Protein AF-A0A6B3HNZ2-F1 (afdb_monomer_lite)

Radius of gyration: 16.49 Å; chains: 1; bounding box: 38×30×44 Å

Sequence (95 aa):
DATKIDPWFVDQLFLIKEYADELAAADKLGPELLAEAKRHGFSDAQIGEIRGLREDVVREVRHALGIRPVYKTVDTCAAEFAANTPYFYSSYDEE

Secondary structure (DSSP, 8-state):
--S---HHHHHHHHHHHHHHHHHHH-SS--HHHHHHHHHTT--HHHHHHHHT--HHHHHHHHHHTT---EEEE--SSTTSS---S--EEEESS--

Structure (mmCIF, N/CA/C/O backbone):
data_AF-A0A6B3HNZ2-F1
#
_entry.id   AF-A0A6B3HNZ2-F1
#
loop_
_atom_site.group_PDB
_atom_site.id
_atom_site.type_symbol
_atom_site.label_atom_id
_atom_site.label_alt_id
_atom_site.label_comp_id
_atom_site.label_asym_id
_atom_site.label_entity_id
_atom_site.label_seq_id
_atom_site.pdbx_PDB_ins_code
_atom_site.Cartn_x
_atom_site.Cartn_y
_atom_site.Cartn_z
_atom_site.occupancy
_atom_site.B_iso_or_equiv
_atom_site.auth_seq_id
_atom_site.auth_comp_id
_atom_site.auth_asym_id
_atom_site.auth_atom_id
_atom_site.pdbx_PDB_model_num
ATOM 1 N N . ASP A 1 1 ? 13.125 -15.253 18.561 1.00 75.31 1 ASP A N 1
ATOM 2 C CA . ASP A 1 1 ? 13.253 -16.666 18.997 1.00 75.31 1 ASP A CA 1
ATOM 3 C C . ASP A 1 1 ? 12.118 -17.612 18.646 1.00 75.31 1 ASP A C 1
ATOM 5 O O . ASP A 1 1 ? 12.438 -18.722 18.228 1.00 75.31 1 ASP A O 1
ATOM 9 N N . ALA A 1 2 ? 10.846 -17.224 18.800 1.00 95.38 2 ALA A N 1
ATOM 10 C CA . ALA A 1 2 ? 9.704 -18.122 18.590 1.00 95.38 2 ALA A CA 1
ATOM 11 C C . ALA A 1 2 ? 9.491 -18.554 17.124 1.00 95.38 2 ALA A C 1
ATOM 13 O O . ALA A 1 2 ? 9.221 -19.721 16.868 1.00 95.38 2 ALA A O 1
ATOM 14 N N . THR A 1 3 ? 9.638 -17.635 16.165 1.00 96.06 3 THR A N 1
ATOM 15 C CA . THR A 1 3 ? 9.321 -17.887 14.744 1.00 96.06 3 THR A CA 1
ATOM 16 C C . THR A 1 3 ? 10.541 -18.194 13.879 1.00 96.06 3 THR A C 1
ATOM 18 O O . THR A 1 3 ? 10.394 -18.712 12.780 1.00 96.06 3 THR A O 1
ATOM 21 N N . LYS A 1 4 ? 11.745 -17.843 14.357 1.00 97.06 4 LYS A N 1
ATOM 22 C CA . LYS A 1 4 ? 13.002 -17.837 13.580 1.00 97.06 4 LYS A CA 1
ATOM 23 C C . LYS A 1 4 ? 12.968 -16.956 12.317 1.00 97.06 4 LYS A C 1
ATOM 25 O O . LYS A 1 4 ? 13.877 -17.048 11.501 1.00 97.06 4 LYS A O 1
ATOM 30 N N . ILE A 1 5 ? 11.962 -16.091 12.185 1.00 97.62 5 ILE A N 1
ATOM 31 C CA . ILE A 1 5 ? 11.905 -15.060 11.145 1.00 97.62 5 ILE A CA 1
ATOM 32 C C . ILE A 1 5 ? 12.922 -13.975 11.501 1.00 97.62 5 ILE A C 1
ATOM 34 O O . ILE A 1 5 ? 13.023 -13.591 12.671 1.00 97.62 5 ILE A O 1
ATOM 38 N N . ASP A 1 6 ? 13.673 -13.508 10.503 1.00 98.00 6 ASP A N 1
ATOM 39 C CA . ASP A 1 6 ? 14.617 -12.409 10.692 1.00 98.00 6 ASP A CA 1
ATOM 40 C C . ASP A 1 6 ? 13.876 -11.155 11.199 1.00 98.00 6 ASP A C 1
ATOM 42 O O . ASP A 1 6 ? 12.808 -10.829 10.662 1.00 98.00 6 ASP A O 1
ATOM 46 N N . PRO A 1 7 ? 14.401 -10.458 12.224 1.00 97.00 7 PRO A N 1
ATOM 47 C CA . PRO A 1 7 ? 13.761 -9.271 12.780 1.00 97.00 7 PRO A CA 1
ATOM 48 C C . PRO A 1 7 ? 13.390 -8.212 11.741 1.00 97.00 7 PRO A C 1
ATOM 50 O O . PRO A 1 7 ? 12.368 -7.556 11.91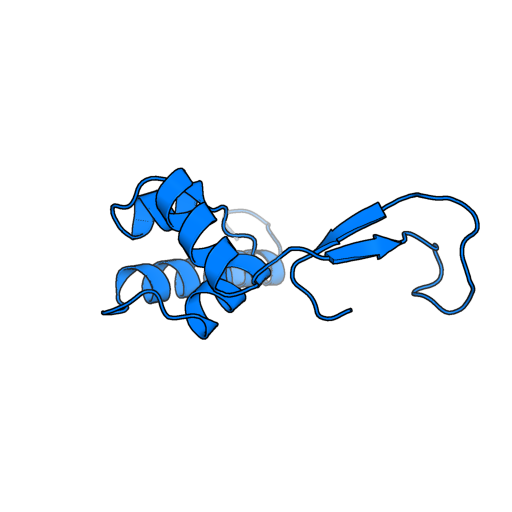8 1.00 97.00 7 PRO A O 1
ATOM 53 N N . TRP A 1 8 ? 14.146 -8.086 10.646 1.00 97.75 8 TRP A N 1
ATOM 54 C CA . TRP A 1 8 ? 13.841 -7.135 9.581 1.00 97.75 8 TRP A CA 1
ATOM 55 C C . TRP A 1 8 ? 12.447 -7.362 8.978 1.00 97.75 8 TRP A C 1
ATOM 57 O O . TRP A 1 8 ? 11.686 -6.413 8.822 1.00 97.75 8 TRP A O 1
ATOM 67 N N . PHE A 1 9 ? 12.051 -8.613 8.712 1.00 98.00 9 PHE A N 1
ATOM 68 C CA . PHE A 1 9 ? 10.712 -8.899 8.173 1.00 98.00 9 PHE A CA 1
ATOM 69 C C . PHE A 1 9 ? 9.607 -8.645 9.196 1.00 98.00 9 PHE A C 1
ATOM 71 O O . PHE A 1 9 ? 8.514 -8.220 8.832 1.00 98.00 9 PHE A O 1
ATOM 78 N N . VAL A 1 10 ? 9.874 -8.920 10.475 1.00 97.38 10 VAL A N 1
ATOM 79 C CA . VAL A 1 10 ? 8.907 -8.658 11.548 1.00 97.38 10 VAL A CA 1
ATOM 80 C C . VAL A 1 10 ? 8.664 -7.154 11.677 1.00 97.38 10 VAL A C 1
ATOM 82 O O . VAL A 1 10 ? 7.520 -6.740 11.827 1.00 97.38 10 VAL A O 1
ATOM 85 N N . ASP A 1 11 ? 9.715 -6.350 11.541 1.00 97.62 11 ASP A N 1
ATOM 86 C CA . ASP A 1 11 ? 9.634 -4.890 11.516 1.00 97.62 11 ASP A CA 1
ATOM 87 C C . ASP A 1 11 ? 8.787 -4.380 10.337 1.00 97.62 11 ASP A C 1
ATOM 89 O O . ASP A 1 11 ? 7.898 -3.556 10.529 1.00 97.62 11 ASP A O 1
ATOM 93 N N . GLN A 1 12 ? 8.939 -4.964 9.139 1.00 97.69 12 GLN A N 1
ATOM 94 C CA . GLN A 1 12 ? 8.076 -4.620 7.997 1.00 97.69 12 GLN A CA 1
ATOM 95 C C . GLN A 1 12 ? 6.594 -4.952 8.252 1.00 97.69 12 GLN A C 1
ATOM 97 O O . GLN A 1 12 ? 5.710 -4.206 7.836 1.00 97.69 12 GLN A O 1
ATOM 102 N N . LEU A 1 13 ? 6.289 -6.045 8.963 1.00 97.44 13 LEU A N 1
ATOM 103 C CA . LEU A 1 13 ? 4.908 -6.354 9.361 1.00 97.44 13 LEU A CA 1
ATOM 104 C C . LEU A 1 13 ? 4.366 -5.346 10.383 1.00 97.44 13 LEU A C 1
ATOM 106 O O . LEU A 1 13 ? 3.184 -5.000 10.328 1.00 97.44 13 LEU A O 1
ATOM 110 N N . PHE A 1 14 ? 5.212 -4.873 11.303 1.00 97.31 14 PHE A N 1
ATOM 111 C CA . PHE A 1 14 ? 4.839 -3.813 12.238 1.00 97.31 14 PHE A CA 1
ATOM 112 C C . PHE A 1 14 ? 4.552 -2.501 11.515 1.00 97.31 14 PHE A C 1
ATOM 114 O O . PHE A 1 14 ? 3.523 -1.900 11.805 1.00 97.31 14 PHE A O 1
ATOM 121 N N . LEU A 1 15 ? 5.363 -2.128 10.524 1.00 96.50 15 LEU A N 1
ATOM 122 C CA . LEU A 1 15 ? 5.116 -0.948 9.696 1.00 96.50 15 LEU A CA 1
ATOM 123 C C . LEU A 1 15 ? 3.736 -1.008 9.024 1.00 96.50 15 LEU A C 1
ATOM 125 O O . LEU A 1 15 ? 2.952 -0.066 9.120 1.00 96.50 15 LEU A O 1
ATOM 129 N N . ILE A 1 16 ? 3.386 -2.144 8.408 1.00 97.56 16 ILE A N 1
ATOM 130 C CA . ILE A 1 16 ? 2.050 -2.337 7.815 1.00 97.56 16 ILE A CA 1
ATOM 131 C C . ILE A 1 16 ? 0.963 -2.154 8.883 1.00 97.56 16 ILE A C 1
ATOM 133 O O . ILE A 1 16 ? -0.034 -1.474 8.651 1.00 97.56 16 ILE A O 1
ATOM 137 N N . LYS A 1 17 ? 1.147 -2.729 10.074 1.00 97.88 17 LYS A N 1
ATOM 138 C CA . LYS A 1 17 ? 0.195 -2.584 11.180 1.00 97.88 17 LYS A CA 1
ATOM 139 C C . LYS A 1 17 ? 0.056 -1.128 11.641 1.00 97.88 17 LYS A C 1
ATOM 141 O O . LYS A 1 17 ? -1.059 -0.702 11.915 1.00 97.88 17 LYS A O 1
ATOM 146 N N . GLU A 1 18 ? 1.141 -0.366 11.726 1.00 97.38 18 GLU A N 1
ATOM 147 C CA . GLU A 1 18 ? 1.108 1.049 12.121 1.00 97.38 18 GLU A CA 1
ATOM 148 C C . GLU A 1 18 ? 0.289 1.891 11.139 1.00 97.38 18 GLU A C 1
ATOM 150 O O . GLU A 1 18 ? -0.561 2.670 11.566 1.00 97.38 18 GLU A O 1
ATOM 155 N N . TYR A 1 19 ? 0.443 1.659 9.833 1.00 97.06 19 TYR A N 1
ATOM 156 C CA . TYR A 1 19 ? -0.403 2.303 8.825 1.00 97.06 19 TYR A CA 1
ATOM 157 C C . TYR A 1 19 ? -1.868 1.856 8.899 1.00 97.06 19 TYR A C 1
ATOM 159 O O . TYR A 1 19 ? -2.766 2.662 8.655 1.00 97.06 19 TYR A O 1
ATOM 167 N N . ALA A 1 20 ? -2.144 0.596 9.255 1.00 98.06 20 ALA A N 1
ATOM 168 C CA . ALA A 1 20 ? -3.516 0.148 9.498 1.00 98.06 20 ALA A CA 1
ATOM 169 C C . ALA A 1 20 ? -4.150 0.887 10.690 1.00 98.06 20 ALA A C 1
ATOM 171 O O . ALA A 1 20 ? -5.312 1.290 10.611 1.00 98.06 20 ALA A O 1
ATOM 172 N N . ASP A 1 21 ? -3.388 1.102 11.766 1.00 98.06 21 ASP A N 1
ATOM 173 C CA . ASP A 1 21 ? -3.834 1.867 12.932 1.00 98.06 21 ASP A CA 1
ATOM 174 C C . ASP A 1 21 ? -4.0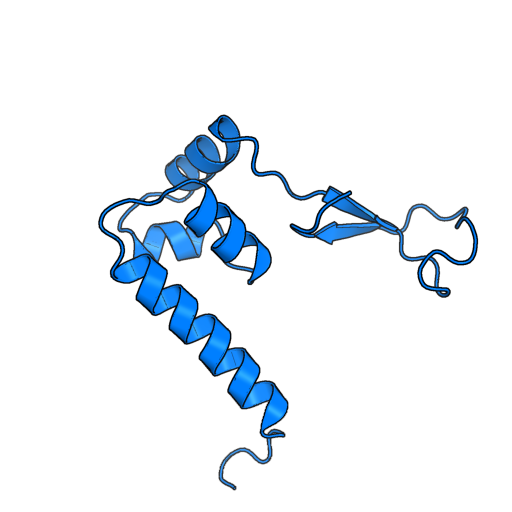51 3.349 12.585 1.00 98.06 21 ASP A C 1
ATOM 176 O O . ASP A 1 21 ? -5.059 3.929 12.989 1.00 98.06 21 ASP A O 1
ATOM 180 N N . GLU A 1 22 ? -3.156 3.961 11.803 1.00 97.06 22 GLU A N 1
ATOM 181 C CA . GLU A 1 22 ? -3.313 5.340 11.323 1.00 97.06 22 GLU A CA 1
ATOM 182 C C . GLU A 1 22 ? -4.562 5.481 10.445 1.00 97.06 22 GLU A C 1
ATOM 184 O O . GLU A 1 22 ? -5.383 6.378 10.658 1.00 97.06 22 GLU A O 1
ATOM 189 N N . LEU A 1 23 ? -4.759 4.546 9.508 1.00 97.25 23 LEU A N 1
ATOM 190 C CA . LEU A 1 23 ? -5.975 4.461 8.708 1.00 97.25 23 LEU A CA 1
ATOM 191 C C . LEU A 1 23 ? -7.206 4.347 9.596 1.00 97.25 23 LEU A C 1
ATOM 193 O O . LEU A 1 23 ? -8.182 5.036 9.329 1.00 97.25 23 LEU A O 1
ATOM 197 N N . ALA A 1 24 ? -7.196 3.517 10.637 1.00 97.62 24 ALA A N 1
ATOM 198 C CA . ALA A 1 24 ? -8.334 3.368 11.539 1.00 97.62 24 ALA A CA 1
ATOM 199 C C . ALA A 1 24 ? -8.609 4.650 12.347 1.00 97.62 24 ALA A C 1
ATOM 201 O O 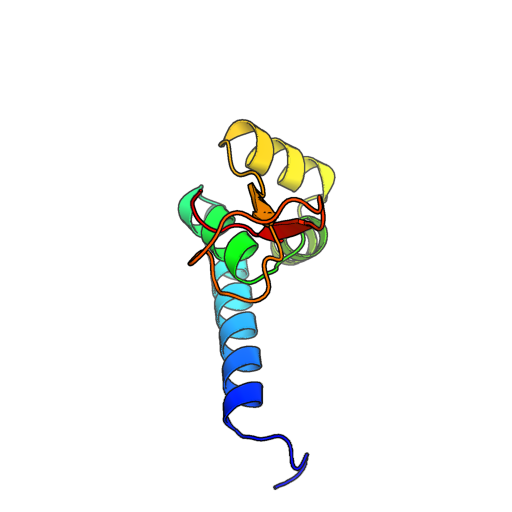. ALA A 1 24 ? -9.765 5.044 12.498 1.00 97.62 24 ALA A O 1
ATOM 202 N N . ALA A 1 25 ? -7.560 5.318 12.829 1.00 97.44 25 ALA A N 1
ATOM 203 C CA . ALA A 1 25 ? -7.655 6.473 13.718 1.00 97.44 25 ALA A CA 1
ATOM 204 C C . ALA A 1 25 ? -7.951 7.800 13.003 1.00 97.44 25 ALA A C 1
ATOM 206 O O . ALA A 1 25 ? -8.466 8.723 13.630 1.00 97.44 25 ALA A O 1
ATOM 207 N N . ALA A 1 26 ? -7.633 7.925 11.712 1.00 96.00 26 ALA A N 1
ATOM 208 C CA . ALA A 1 26 ? -7.806 9.177 10.984 1.00 96.00 26 ALA A CA 1
ATOM 209 C C . ALA A 1 26 ? -9.278 9.635 10.937 1.00 96.00 26 ALA A C 1
ATOM 211 O O . ALA A 1 26 ? -10.179 8.859 10.612 1.00 96.00 26 ALA A O 1
ATOM 212 N N . ASP A 1 27 ? -9.536 10.926 11.157 1.00 94.62 27 ASP A N 1
ATOM 213 C CA . ASP A 1 27 ? -10.893 11.487 11.045 1.00 94.62 27 ASP A CA 1
ATOM 214 C C . ASP A 1 27 ? -11.444 11.372 9.615 1.00 94.62 27 ASP A C 1
ATOM 216 O O . ASP A 1 27 ? -12.628 11.113 9.391 1.00 94.62 27 ASP A O 1
ATOM 220 N N . LYS A 1 28 ? -10.568 11.546 8.620 1.00 92.38 28 LYS A N 1
ATOM 221 C CA . LYS A 1 28 ? -10.901 11.516 7.194 1.00 92.38 28 LYS A CA 1
ATOM 222 C C . LYS A 1 28 ? -9.856 10.740 6.402 1.00 92.38 28 LYS A C 1
ATOM 224 O O . LYS A 1 28 ? -8.663 10.840 6.673 1.00 92.38 28 LYS A O 1
ATOM 229 N N . LEU A 1 29 ? -10.309 10.036 5.367 1.00 91.06 29 LEU A N 1
ATOM 230 C CA . LEU A 1 29 ? -9.426 9.411 4.386 1.00 91.06 29 LEU A CA 1
ATOM 231 C C . LEU A 1 29 ? -8.965 10.476 3.382 1.00 91.06 29 LEU A C 1
ATOM 233 O O . LEU A 1 29 ? -9.612 10.709 2.362 1.00 91.06 29 LEU A O 1
ATOM 237 N N . GLY A 1 30 ? -7.900 11.193 3.743 1.00 93.06 30 GLY A N 1
ATOM 238 C CA . GLY A 1 30 ? -7.287 12.213 2.894 1.00 93.06 30 GLY A CA 1
ATOM 239 C C . GLY A 1 30 ? -6.499 11.617 1.717 1.00 93.06 30 GLY A C 1
ATOM 240 O O . GLY A 1 30 ? -6.153 10.434 1.759 1.00 93.06 30 GLY A O 1
ATOM 241 N N . PRO A 1 31 ? -6.193 12.419 0.679 1.00 95.62 31 PRO A N 1
ATOM 242 C CA . PRO A 1 31 ? -5.422 11.968 -0.480 1.00 95.62 31 PRO A CA 1
ATOM 243 C C . PRO A 1 31 ? -4.048 11.403 -0.122 1.00 95.62 31 PRO A C 1
ATOM 245 O O . PRO A 1 31 ? -3.665 10.367 -0.655 1.00 95.62 31 PRO A O 1
ATOM 248 N N . GLU A 1 32 ? -3.335 12.048 0.800 1.00 95.81 32 GLU A N 1
ATOM 249 C CA . GLU A 1 32 ? -1.987 11.661 1.216 1.00 95.81 32 GLU A CA 1
ATOM 250 C C . GLU A 1 32 ? -2.010 10.312 1.940 1.00 95.81 32 GLU A C 1
ATOM 252 O O . GLU A 1 32 ? -1.298 9.391 1.555 1.00 95.81 32 GLU A O 1
ATOM 257 N N . LEU A 1 33 ? -2.907 10.162 2.919 1.00 95.81 33 LEU A N 1
ATOM 258 C CA . LEU A 1 33 ? -3.075 8.915 3.668 1.00 95.81 33 LEU A CA 1
ATOM 259 C C . LEU A 1 33 ? -3.517 7.760 2.760 1.00 95.81 33 LEU A C 1
ATOM 261 O O . LEU A 1 33 ? -3.037 6.637 2.892 1.00 95.81 33 LEU A O 1
ATOM 265 N N . LEU A 1 34 ? -4.416 8.031 1.808 1.00 97.00 34 LEU A N 1
ATOM 266 C CA . LEU A 1 34 ? -4.836 7.032 0.832 1.00 97.00 34 LEU A CA 1
ATOM 267 C C . LEU A 1 34 ? -3.679 6.635 -0.093 1.00 97.00 34 LEU A C 1
ATOM 269 O O . LEU A 1 34 ? -3.505 5.449 -0.353 1.00 97.00 34 LEU A O 1
ATOM 273 N N . ALA A 1 35 ? -2.877 7.587 -0.574 1.00 97.00 35 ALA A N 1
ATOM 274 C CA . ALA A 1 35 ? -1.716 7.301 -1.414 1.00 97.00 35 ALA A CA 1
ATOM 275 C C . ALA A 1 35 ? -0.659 6.470 -0.667 1.00 97.00 35 ALA A C 1
ATOM 277 O O . ALA A 1 35 ? -0.197 5.461 -1.198 1.00 97.00 35 ALA A O 1
ATOM 278 N N . GLU A 1 36 ? -0.344 6.836 0.577 1.00 96.50 36 GLU A N 1
ATOM 279 C CA . GLU A 1 36 ? 0.575 6.090 1.443 1.00 96.50 36 GLU A CA 1
ATOM 280 C C . GLU A 1 36 ? 0.081 4.665 1.707 1.00 96.50 36 GLU A C 1
ATOM 282 O O . GLU A 1 36 ? 0.820 3.704 1.504 1.00 96.50 36 GLU A O 1
ATOM 287 N N . ALA A 1 37 ? -1.201 4.489 2.040 1.00 97.25 37 ALA A N 1
ATOM 288 C CA . ALA A 1 37 ? -1.783 3.160 2.206 1.00 97.25 37 ALA A CA 1
ATOM 289 C C . ALA A 1 37 ? -1.612 2.291 0.947 1.00 97.25 37 ALA A C 1
ATOM 291 O O . ALA A 1 37 ? -1.281 1.108 1.036 1.00 97.25 37 ALA A O 1
ATOM 292 N N . LYS A 1 38 ? -1.793 2.866 -0.250 1.00 98.00 38 LYS A N 1
ATOM 293 C CA . LYS A 1 38 ? -1.572 2.131 -1.503 1.00 98.00 38 LYS A CA 1
ATOM 294 C C . LYS A 1 38 ? -0.098 1.782 -1.735 1.00 98.00 38 LYS A C 1
ATOM 296 O O . LYS A 1 38 ? 0.160 0.685 -2.228 1.00 98.00 38 LYS A O 1
ATOM 301 N N . ARG A 1 39 ? 0.846 2.655 -1.359 1.00 96.69 39 ARG A N 1
ATOM 302 C CA . ARG A 1 39 ? 2.298 2.377 -1.409 1.00 96.69 39 ARG A CA 1
ATOM 303 C C . ARG A 1 39 ? 2.699 1.233 -0.480 1.00 96.69 39 ARG A C 1
ATOM 305 O O . ARG A 1 39 ? 3.467 0.371 -0.891 1.00 96.69 39 ARG A O 1
ATOM 312 N N . HIS A 1 40 ? 2.092 1.150 0.704 1.00 96.81 40 HIS A N 1
ATOM 313 C CA . HIS A 1 40 ? 2.285 0.041 1.653 1.00 96.81 40 HIS A CA 1
ATOM 314 C C . HIS A 1 40 ? 1.497 -1.231 1.306 1.00 96.81 40 HIS A C 1
ATOM 316 O O . HIS A 1 40 ? 1.455 -2.180 2.084 1.00 96.81 40 HIS A O 1
ATOM 322 N N . GLY A 1 41 ? 0.877 -1.281 0.123 1.00 97.12 41 GLY A N 1
ATOM 323 C CA . GLY A 1 41 ? 0.266 -2.495 -0.417 1.00 97.12 41 GLY A CA 1
ATOM 324 C C . GLY A 1 41 ? -1.162 -2.774 0.054 1.00 97.12 41 GLY A C 1
ATOM 325 O O . GLY A 1 41 ? -1.693 -3.844 -0.249 1.00 97.12 41 GLY A O 1
ATOM 326 N N . PHE A 1 42 ? -1.828 -1.837 0.738 1.00 98.31 42 PHE A N 1
ATOM 327 C CA . PHE A 1 42 ? -3.223 -2.032 1.133 1.00 98.31 42 PHE A CA 1
ATOM 328 C C . PHE A 1 42 ? -4.144 -2.081 -0.087 1.00 98.31 42 PHE A C 1
ATOM 330 O O . PHE A 1 42 ? -4.164 -1.183 -0.936 1.00 98.31 42 PHE A O 1
ATOM 337 N N . SER A 1 43 ? -4.967 -3.123 -0.173 1.00 98.44 43 SER A N 1
ATOM 338 C CA . SER A 1 43 ? -6.048 -3.213 -1.158 1.00 98.44 43 SER A CA 1
ATOM 339 C C . SER A 1 43 ? -7.180 -2.226 -0.854 1.00 98.44 43 SER A C 1
ATOM 341 O O . SER A 1 43 ? -7.364 -1.789 0.282 1.00 98.44 43 SER A O 1
ATOM 343 N N . ASP A 1 44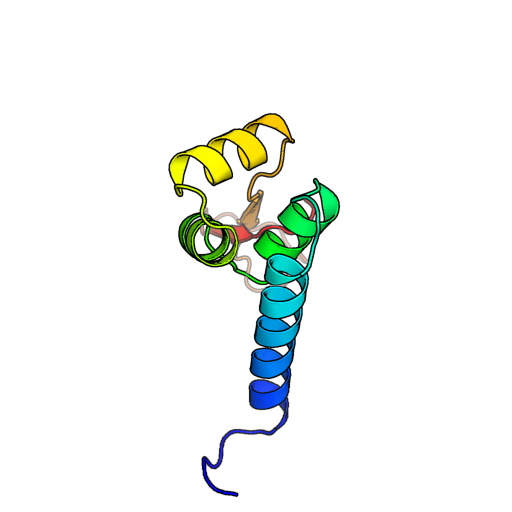 ? -7.973 -1.893 -1.878 1.00 98.56 44 ASP A N 1
ATOM 344 C CA . ASP A 1 44 ? -9.164 -1.051 -1.692 1.00 98.56 44 ASP A CA 1
ATOM 345 C C . ASP A 1 44 ? -10.170 -1.742 -0.739 1.00 98.56 44 ASP A C 1
ATOM 347 O O . ASP A 1 44 ? -10.829 -1.071 0.053 1.00 98.56 44 ASP A O 1
ATOM 351 N N . ALA A 1 45 ? -10.220 -3.082 -0.747 1.00 98.69 45 ALA A N 1
ATOM 352 C CA . ALA A 1 45 ? -11.035 -3.887 0.161 1.00 98.69 45 ALA A CA 1
ATOM 353 C C . ALA A 1 45 ? -10.588 -3.773 1.627 1.00 98.69 45 ALA A C 1
ATOM 355 O O . ALA A 1 45 ? -11.423 -3.516 2.488 1.00 98.69 45 ALA A O 1
ATOM 356 N N . GLN A 1 46 ? -9.286 -3.901 1.916 1.00 98.62 46 GLN A N 1
ATOM 357 C CA . GLN A 1 46 ? -8.755 -3.758 3.282 1.00 98.62 46 GLN A CA 1
ATOM 358 C C . GLN A 1 46 ? -8.969 -2.345 3.831 1.00 98.62 46 GLN A C 1
ATOM 360 O O . GLN A 1 46 ? -9.371 -2.181 4.979 1.00 98.62 46 GLN A O 1
ATOM 365 N N . ILE A 1 47 ? -8.743 -1.315 3.008 1.00 98.50 47 ILE A N 1
ATOM 366 C CA . ILE A 1 47 ? -9.040 0.072 3.395 1.00 98.50 47 ILE A CA 1
ATOM 367 C C . ILE A 1 47 ? -10.540 0.221 3.672 1.00 98.50 47 ILE A C 1
ATOM 369 O O . ILE A 1 47 ? -10.923 0.856 4.651 1.00 98.50 47 ILE A O 1
ATOM 373 N N . GLY A 1 48 ? -11.388 -0.389 2.839 1.00 98.19 48 GLY A N 1
ATOM 374 C CA . GLY A 1 48 ? -12.831 -0.438 3.047 1.00 98.19 48 GLY A CA 1
ATOM 375 C C . GLY A 1 48 ? -13.210 -1.063 4.388 1.00 98.19 48 GLY A C 1
ATOM 376 O O . GLY A 1 48 ? -13.943 -0.451 5.158 1.00 98.19 48 GLY A O 1
ATOM 377 N N . GLU A 1 49 ? -12.651 -2.227 4.711 1.00 98.38 49 GLU A N 1
ATOM 378 C CA . GLU A 1 49 ? -12.882 -2.928 5.977 1.00 98.38 49 GLU A CA 1
ATOM 379 C C . GLU A 1 49 ? -12.469 -2.082 7.191 1.00 98.38 49 GLU A C 1
ATOM 381 O O . GLU A 1 49 ? -13.271 -1.892 8.104 1.00 98.38 49 GLU A O 1
ATOM 386 N N . ILE A 1 50 ? -11.269 -1.493 7.163 1.00 98.12 50 ILE A N 1
ATOM 387 C CA . ILE A 1 50 ? -10.755 -0.637 8.246 1.00 98.12 50 ILE A CA 1
ATOM 388 C C . ILE A 1 50 ? -11.620 0.620 8.429 1.00 98.12 50 ILE A C 1
ATOM 390 O O . ILE A 1 50 ? -11.828 1.082 9.550 1.00 98.12 50 ILE A O 1
ATOM 394 N N . ARG A 1 51 ? -12.133 1.192 7.332 1.00 96.44 51 ARG A N 1
ATOM 395 C CA . ARG A 1 51 ? -12.866 2.470 7.332 1.00 96.44 51 ARG A CA 1
ATOM 396 C C . ARG A 1 51 ? -14.389 2.324 7.335 1.00 96.44 51 ARG A C 1
ATOM 398 O O . ARG A 1 51 ? -15.082 3.340 7.311 1.00 96.44 51 ARG A O 1
ATOM 405 N N . GLY A 1 52 ? -14.920 1.101 7.333 1.00 96.31 52 GLY A N 1
ATOM 406 C CA . GLY A 1 52 ? -16.359 0.845 7.214 1.00 96.31 52 GLY A CA 1
ATOM 407 C C . GLY A 1 52 ? -16.958 1.298 5.875 1.00 96.31 52 GLY A C 1
ATOM 408 O O . GLY A 1 52 ? -18.120 1.698 5.812 1.00 96.31 52 GLY A O 1
ATOM 409 N N . LEU A 1 53 ? -16.164 1.269 4.805 1.00 96.62 53 LEU A N 1
ATOM 410 C CA . LEU A 1 53 ? -16.565 1.619 3.444 1.00 96.62 53 LEU A CA 1
ATOM 411 C C . LEU A 1 53 ? -16.623 0.364 2.574 1.00 96.62 53 LEU A C 1
ATOM 413 O O . LEU A 1 53 ? -15.937 -0.626 2.813 1.00 96.62 53 LEU A O 1
ATOM 417 N N . ARG A 1 54 ? -17.418 0.413 1.507 1.00 98.25 54 ARG A N 1
ATOM 418 C CA . ARG A 1 54 ? -17.352 -0.620 0.472 1.00 98.25 54 ARG A CA 1
ATOM 419 C C . ARG A 1 54 ? -16.108 -0.418 -0.397 1.00 98.25 54 ARG A C 1
ATOM 421 O O . ARG A 1 54 ? -15.694 0.717 -0.634 1.00 98.25 54 ARG A O 1
ATOM 428 N N . GLU A 1 55 ? -15.565 -1.511 -0.925 1.00 98.56 55 GLU A N 1
ATOM 429 C CA . GLU A 1 55 ? -14.396 -1.488 -1.815 1.00 98.56 55 GLU A CA 1
ATOM 430 C C . GLU A 1 55 ? -14.599 -0.579 -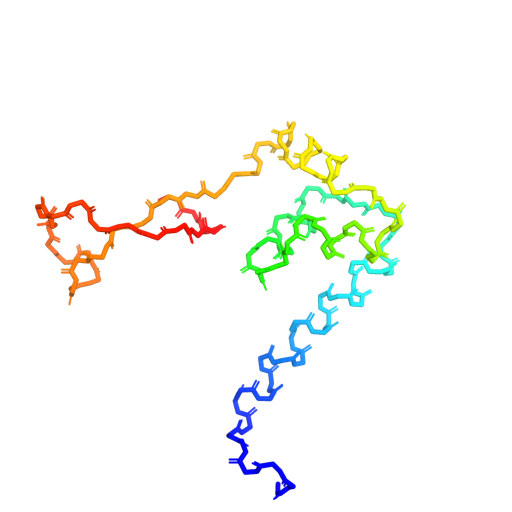3.041 1.00 98.56 55 GLU A C 1
ATOM 432 O O . GLU A 1 55 ? -13.701 0.183 -3.397 1.00 98.56 55 GLU A O 1
ATOM 437 N N . ASP A 1 56 ? -15.783 -0.617 -3.665 1.00 98.38 56 ASP A N 1
ATOM 438 C CA . ASP A 1 56 ? -16.116 0.219 -4.825 1.00 98.38 56 ASP A CA 1
ATOM 439 C C . ASP A 1 56 ? -16.034 1.713 -4.485 1.00 98.38 56 ASP A C 1
ATOM 441 O O . ASP A 1 56 ? -15.472 2.489 -5.250 1.00 98.38 56 ASP A O 1
ATOM 445 N N . VAL A 1 57 ? -16.496 2.116 -3.300 1.00 97.94 57 VAL A N 1
ATOM 446 C CA . VAL A 1 57 ? -16.415 3.510 -2.839 1.00 97.94 57 VAL A CA 1
ATOM 447 C C . VAL A 1 57 ? -14.962 3.951 -2.662 1.00 97.94 57 VAL A C 1
ATOM 449 O O . VAL A 1 57 ? -14.592 5.031 -3.123 1.00 97.94 57 VAL A O 1
ATOM 452 N N . VAL A 1 58 ? -14.119 3.119 -2.040 1.00 98.25 58 VAL A N 1
ATOM 453 C CA . VAL A 1 58 ? -12.683 3.417 -1.890 1.00 98.25 58 VAL A CA 1
ATOM 454 C C . VAL A 1 58 ? -12.021 3.548 -3.260 1.00 98.25 58 VAL A C 1
ATOM 456 O O . VAL A 1 58 ? -11.268 4.496 -3.492 1.00 98.25 58 VAL A O 1
ATOM 459 N N . ARG A 1 59 ? -12.343 2.641 -4.189 1.00 98.44 59 ARG A N 1
ATOM 460 C CA . ARG A 1 59 ? -11.843 2.673 -5.564 1.00 98.44 59 ARG A CA 1
ATOM 461 C C . ARG A 1 59 ? -12.233 3.958 -6.286 1.00 98.44 59 ARG A C 1
ATOM 463 O O . ARG A 1 59 ? -11.362 4.569 -6.898 1.00 98.44 59 ARG A O 1
ATOM 470 N N . GLU A 1 60 ? -13.491 4.383 -6.198 1.00 98.00 60 GLU A N 1
ATOM 471 C CA . GLU A 1 60 ? -13.970 5.609 -6.845 1.00 98.00 60 GLU A CA 1
ATOM 472 C C . GLU A 1 60 ? -13.316 6.867 -6.259 1.00 98.00 60 GLU A C 1
ATOM 474 O O . GLU A 1 60 ? -12.874 7.734 -7.011 1.00 98.00 60 GLU A O 1
ATOM 479 N N . VAL A 1 61 ? -13.157 6.951 -4.932 1.00 97.00 61 VAL A N 1
ATOM 480 C CA . VAL A 1 61 ? -12.441 8.066 -4.281 1.00 97.00 61 VAL A CA 1
ATOM 481 C C . VAL A 1 61 ? -10.978 8.095 -4.713 1.00 97.00 61 VAL A C 1
ATOM 483 O O . VAL A 1 61 ? -10.485 9.126 -5.176 1.00 97.00 61 VAL A O 1
ATOM 486 N N . ARG A 1 62 ? -10.293 6.947 -4.642 1.00 97.75 62 ARG A N 1
ATOM 487 C CA . ARG A 1 62 ? -8.926 6.784 -5.150 1.00 97.75 62 ARG A CA 1
ATOM 488 C C . ARG A 1 62 ? -8.852 7.217 -6.613 1.00 97.75 62 ARG A C 1
ATOM 490 O O . ARG A 1 62 ? -7.889 7.857 -7.039 1.00 97.75 62 ARG A O 1
ATOM 497 N N . HIS A 1 63 ? -9.894 6.899 -7.381 1.00 97.56 63 HIS A N 1
ATOM 498 C CA . HIS A 1 63 ? -9.971 7.228 -8.786 1.00 97.56 63 HIS A CA 1
ATOM 499 C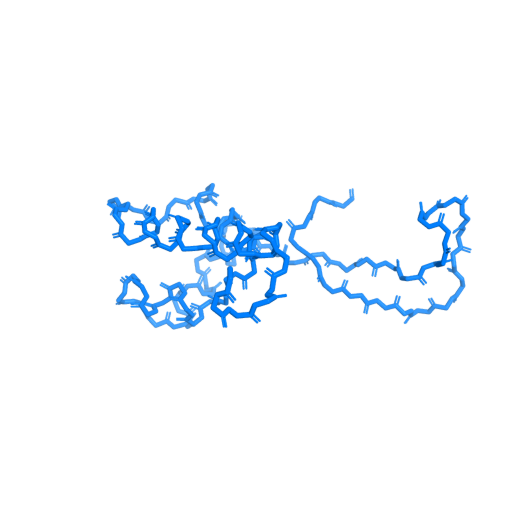 C . HIS A 1 63 ? -10.104 8.728 -9.054 1.00 97.56 63 HIS A C 1
ATOM 501 O O . HIS A 1 63 ? -9.347 9.256 -9.876 1.00 97.56 63 HIS A O 1
ATOM 507 N N . ALA A 1 64 ? -11.007 9.394 -8.341 1.00 97.00 64 ALA A N 1
ATOM 508 C CA . ALA A 1 64 ? -11.250 10.829 -8.416 1.00 97.00 64 ALA A CA 1
ATOM 509 C C . ALA A 1 64 ? -10.029 11.660 -7.993 1.00 97.00 64 ALA A C 1
ATOM 511 O O . ALA A 1 64 ? -9.787 12.724 -8.553 1.00 97.00 64 ALA A O 1
ATOM 512 N N . LEU A 1 65 ? -9.226 11.147 -7.058 1.00 96.00 65 LEU A N 1
ATOM 513 C CA . LEU A 1 65 ? -7.993 11.785 -6.584 1.00 96.00 65 LEU A CA 1
ATOM 514 C C . LEU A 1 65 ? -6.774 11.539 -7.489 1.00 96.00 65 LEU A C 1
ATOM 516 O O . LEU A 1 65 ? -5.672 11.958 -7.158 1.00 96.00 65 LEU A O 1
ATOM 520 N N . GLY A 1 66 ? -6.939 10.835 -8.614 1.00 96.19 66 GLY A N 1
ATOM 521 C CA . GLY A 1 66 ? -5.834 10.546 -9.536 1.00 96.19 66 GLY A CA 1
ATOM 522 C C . GLY A 1 66 ? -4.845 9.485 -9.038 1.00 96.19 66 GLY A C 1
ATOM 523 O O . GLY A 1 66 ? -3.870 9.198 -9.720 1.00 96.19 66 GLY A O 1
ATOM 524 N N . ILE A 1 67 ? -5.115 8.829 -7.908 1.00 97.19 67 ILE A N 1
ATOM 525 C CA . ILE A 1 67 ? -4.230 7.813 -7.330 1.00 97.19 67 ILE A CA 1
ATOM 526 C C . ILE A 1 67 ? -4.367 6.518 -8.153 1.00 97.19 67 ILE A C 1
ATOM 528 O O . ILE A 1 67 ? -5.344 5.764 -8.047 1.00 97.19 67 ILE A O 1
ATOM 532 N N . ARG A 1 68 ? -3.411 6.261 -9.047 1.00 96.44 68 ARG A N 1
ATOM 533 C CA . ARG A 1 68 ? -3.348 5.063 -9.902 1.00 96.44 68 ARG A CA 1
ATOM 534 C C . ARG A 1 68 ? -2.036 4.324 -9.674 1.00 96.44 68 ARG A C 1
ATOM 536 O O . ARG A 1 68 ? -1.043 4.974 -9.371 1.00 96.44 68 ARG A O 1
ATOM 543 N N . PRO A 1 69 ? -2.027 2.992 -9.831 1.00 96.75 69 PRO A N 1
ATOM 544 C CA . PRO A 1 69 ? -0.767 2.300 -9.977 1.00 96.75 69 PRO A CA 1
ATOM 545 C C . PRO A 1 69 ? -0.143 2.667 -11.326 1.00 96.75 69 PRO A C 1
ATOM 547 O O . PRO A 1 69 ? -0.852 2.852 -12.320 1.00 96.75 69 PRO A O 1
ATOM 550 N N . VAL A 1 70 ? 1.178 2.705 -11.347 1.00 96.25 70 VAL A N 1
ATOM 551 C CA . VAL A 1 70 ? 2.004 2.755 -12.552 1.00 96.25 70 VAL A CA 1
ATOM 552 C C . VAL A 1 70 ? 2.508 1.349 -12.855 1.00 96.25 70 VAL A C 1
ATOM 554 O O . VAL A 1 70 ? 2.477 0.472 -11.988 1.00 96.25 70 VAL A O 1
ATOM 557 N N . TYR A 1 71 ? 2.975 1.112 -14.077 1.00 94.81 71 TYR A N 1
ATOM 558 C CA . TYR A 1 71 ? 3.548 -0.176 -14.468 1.00 94.81 71 TYR A CA 1
ATOM 559 C C . TYR A 1 71 ? 5.039 -0.012 -14.733 1.00 94.81 71 TYR A C 1
ATOM 561 O O . TYR A 1 71 ? 5.443 0.804 -15.557 1.00 94.81 71 TYR A O 1
ATOM 569 N N . LYS A 1 72 ? 5.856 -0.789 -14.024 1.00 91.94 72 LYS A N 1
ATOM 570 C CA . LYS A 1 72 ? 7.316 -0.769 -14.122 1.00 91.94 72 LYS A CA 1
ATOM 571 C C . LYS A 1 72 ? 7.808 -1.990 -14.891 1.00 91.94 72 LYS A C 1
ATOM 573 O O . LYS A 1 72 ? 7.227 -3.070 -14.779 1.00 91.94 72 LYS A O 1
ATOM 578 N N . THR A 1 73 ? 8.863 -1.807 -15.680 1.00 94.19 73 THR A N 1
ATOM 579 C CA . THR A 1 73 ? 9.471 -2.861 -16.503 1.00 94.19 73 THR A CA 1
ATOM 580 C C . THR A 1 73 ? 10.458 -3.681 -15.686 1.00 94.19 73 THR A C 1
ATOM 582 O O . THR A 1 73 ? 11.253 -3.135 -14.929 1.00 94.19 73 THR A O 1
ATOM 585 N N . VAL A 1 74 ? 10.453 -4.996 -15.880 1.00 93.25 74 VAL A N 1
ATOM 586 C CA . VAL A 1 74 ? 11.518 -5.878 -15.402 1.00 93.25 74 VAL A CA 1
ATOM 587 C C . VAL A 1 74 ? 12.613 -5.937 -16.465 1.00 93.25 74 VAL A C 1
ATOM 589 O O . VAL A 1 74 ? 12.415 -6.501 -17.540 1.00 93.25 74 VAL A O 1
ATOM 592 N N . ASP A 1 75 ? 13.776 -5.367 -16.156 1.00 92.94 75 ASP A N 1
ATOM 593 C CA . ASP A 1 75 ? 14.882 -5.178 -17.107 1.00 92.94 75 ASP A CA 1
ATOM 594 C C . ASP A 1 75 ? 16.190 -5.889 -16.721 1.00 92.94 75 ASP A C 1
ATOM 596 O O . ASP A 1 75 ? 17.159 -5.839 -17.476 1.00 92.94 75 ASP A O 1
ATOM 600 N N . THR A 1 76 ? 16.226 -6.573 -15.570 1.00 91.38 76 THR A N 1
ATOM 601 C CA . THR A 1 76 ? 17.399 -7.252 -14.969 1.00 91.38 76 THR A CA 1
ATOM 602 C C . THR A 1 76 ? 18.572 -6.355 -14.547 1.00 91.38 76 THR A C 1
ATOM 604 O O . THR A 1 76 ? 19.506 -6.859 -13.926 1.00 91.38 76 THR A O 1
ATOM 607 N N . CYS A 1 77 ? 18.528 -5.053 -14.835 1.00 93.19 77 CYS A N 1
ATOM 608 C CA . CYS A 1 77 ? 19.644 -4.117 -14.668 1.00 93.19 77 CYS A CA 1
ATOM 609 C C . CYS A 1 77 ? 19.257 -2.808 -13.962 1.00 93.19 77 CYS A C 1
ATOM 611 O O . CYS A 1 77 ? 20.036 -1.860 -13.973 1.00 93.19 77 CYS A O 1
ATOM 613 N N . ALA A 1 78 ? 18.078 -2.752 -13.334 1.00 90.81 78 ALA A N 1
ATOM 614 C CA . ALA A 1 78 ? 17.590 -1.585 -12.599 1.00 90.81 78 ALA A CA 1
ATOM 615 C C . ALA A 1 78 ? 17.629 -0.301 -13.452 1.00 90.81 78 ALA A C 1
ATOM 617 O O . ALA A 1 78 ? 18.139 0.734 -13.028 1.00 90.81 78 ALA A O 1
ATOM 618 N N . ALA A 1 79 ? 17.092 -0.399 -14.668 1.00 90.50 79 ALA A N 1
ATOM 619 C CA . ALA A 1 79 ? 17.019 0.648 -15.679 1.00 90.50 79 ALA A CA 1
ATOM 620 C C . ALA A 1 79 ? 18.361 1.164 -16.235 1.00 90.50 79 ALA A C 1
ATOM 622 O O . ALA A 1 79 ? 18.367 2.188 -16.918 1.00 90.50 79 ALA A O 1
ATOM 623 N N . GLU A 1 80 ? 19.488 0.463 -16.028 1.00 93.25 80 GLU A N 1
ATOM 624 C CA . GLU A 1 80 ? 20.759 0.818 -16.688 1.00 93.25 80 GLU A CA 1
ATOM 625 C C . GLU A 1 80 ? 20.624 0.792 -18.224 1.00 93.25 80 GLU A C 1
ATOM 627 O O . GLU A 1 80 ? 21.158 1.657 -18.921 1.00 93.25 80 GLU A O 1
ATOM 632 N N . PHE A 1 81 ? 19.853 -0.167 -18.752 1.00 91.50 81 PHE A N 1
ATOM 633 C CA . PHE A 1 81 ? 19.582 -0.322 -20.180 1.00 91.50 81 PHE A CA 1
ATOM 634 C C . PHE A 1 81 ? 18.093 -0.524 -20.461 1.00 91.50 81 PHE A C 1
ATOM 636 O O . PHE A 1 81 ? 17.350 -1.094 -19.663 1.00 91.50 81 PHE A O 1
ATOM 643 N N . ALA A 1 82 ? 17.658 -0.111 -21.653 1.00 87.50 82 ALA A N 1
ATOM 644 C CA . ALA A 1 82 ? 16.290 -0.335 -22.100 1.00 87.50 82 ALA A CA 1
ATOM 645 C C . ALA A 1 82 ? 16.029 -1.827 -22.364 1.00 87.50 82 ALA A C 1
ATOM 647 O O . ALA A 1 82 ? 16.700 -2.460 -23.184 1.00 87.50 82 ALA A O 1
ATOM 648 N N . ALA A 1 83 ? 15.010 -2.378 -21.705 1.00 87.06 83 ALA A N 1
ATOM 649 C CA . ALA A 1 83 ? 14.527 -3.723 -21.979 1.00 87.06 83 ALA A CA 1
ATOM 650 C C . ALA A 1 83 ? 13.591 -3.742 -23.196 1.00 87.06 83 ALA A C 1
ATOM 652 O O . ALA A 1 83 ? 12.709 -2.898 -23.338 1.00 87.06 83 ALA A O 1
ATOM 653 N N . ASN A 1 84 ? 13.748 -4.754 -24.051 1.00 88.38 84 ASN A N 1
ATOM 654 C CA . ASN A 1 84 ? 12.888 -4.956 -25.225 1.00 88.38 84 ASN A CA 1
ATOM 655 C C . ASN A 1 84 ? 11.666 -5.843 -24.929 1.00 88.38 84 ASN A C 1
ATOM 657 O O . ASN A 1 84 ? 10.730 -5.901 -25.726 1.00 88.38 84 ASN A O 1
ATOM 661 N N . THR A 1 85 ? 11.680 -6.568 -23.807 1.00 89.19 85 THR A N 1
ATOM 662 C CA . THR A 1 85 ? 10.618 -7.507 -23.434 1.00 89.19 85 THR A CA 1
ATOM 663 C C . THR A 1 85 ? 9.557 -6.798 -22.587 1.00 89.19 85 THR A C 1
ATOM 665 O O . THR A 1 85 ? 9.911 -6.208 -21.567 1.00 89.19 85 THR A O 1
ATOM 668 N N . PRO A 1 86 ? 8.259 -6.892 -22.933 1.00 90.69 86 PRO A N 1
ATOM 669 C CA . PRO A 1 86 ? 7.175 -6.262 -22.179 1.00 90.69 86 PRO A CA 1
ATOM 670 C C . PRO A 1 86 ? 6.792 -7.082 -20.933 1.00 90.69 86 PRO A C 1
ATOM 672 O O . PRO A 1 86 ? 5.696 -7.636 -20.854 1.00 90.69 86 PRO A O 1
ATOM 675 N N . TYR A 1 87 ? 7.707 -7.199 -19.966 1.00 94.56 87 TYR A N 1
ATOM 676 C CA . TYR A 1 87 ? 7.442 -7.832 -18.672 1.00 94.56 87 TYR A CA 1
ATOM 677 C C . TYR A 1 87 ? 7.275 -6.758 -17.593 1.00 94.56 87 TYR A C 1
ATOM 679 O O . TYR A 1 87 ? 8.234 -6.059 -17.274 1.00 94.56 87 TYR A O 1
ATOM 687 N N . PHE A 1 88 ? 6.061 -6.617 -17.049 1.00 94.81 88 PHE A N 1
ATOM 688 C CA . PHE A 1 88 ? 5.699 -5.511 -16.159 1.00 94.81 88 PHE A CA 1
ATOM 689 C C . PHE A 1 88 ? 5.105 -5.969 -14.826 1.00 94.81 88 PHE A C 1
ATOM 691 O O . PHE A 1 88 ? 4.479 -7.026 -14.741 1.00 94.81 88 PHE A O 1
ATOM 698 N N . TYR A 1 89 ? 5.224 -5.112 -13.813 1.00 95.56 89 TYR A N 1
ATOM 699 C CA . TYR A 1 89 ? 4.498 -5.203 -12.545 1.00 95.56 89 TYR A CA 1
ATOM 700 C C . TYR A 1 89 ? 3.913 -3.838 -12.170 1.00 95.56 89 TYR A C 1
ATOM 702 O O . TYR A 1 89 ? 4.444 -2.799 -12.557 1.00 95.56 89 TYR A O 1
ATOM 710 N N . SER A 1 90 ? 2.803 -3.830 -11.433 1.00 96.19 90 SER A N 1
ATOM 711 C CA . SER A 1 90 ? 2.208 -2.592 -10.926 1.00 96.19 90 SER A CA 1
ATOM 712 C C . SER A 1 90 ? 2.890 -2.133 -9.634 1.00 96.19 90 SER A C 1
ATOM 714 O O . SER A 1 90 ? 3.104 -2.962 -8.750 1.00 96.19 90 SER A O 1
ATOM 716 N N . SER A 1 91 ? 3.133 -0.832 -9.482 1.00 95.81 91 SER A N 1
ATOM 717 C CA . SER A 1 91 ? 3.546 -0.192 -8.220 1.00 95.81 91 SER A CA 1
ATOM 718 C C . SER A 1 91 ? 2.771 1.113 -8.002 1.00 95.81 91 SER A C 1
ATOM 720 O O . SER A 1 91 ? 2.210 1.663 -8.945 1.00 95.81 91 SER A O 1
ATOM 722 N N . TYR A 1 92 ? 2.737 1.609 -6.766 1.00 96.06 92 TYR A N 1
ATOM 723 C CA . TYR A 1 92 ? 2.243 2.951 -6.416 1.00 96.06 92 TYR A CA 1
ATOM 724 C C . TYR A 1 92 ? 3.385 3.970 -6.211 1.00 96.06 92 TYR A C 1
ATOM 726 O O . TYR A 1 92 ? 3.203 4.992 -5.547 1.00 96.06 92 TYR A O 1
ATOM 734 N N . ASP A 1 93 ? 4.552 3.691 -6.794 1.00 84.38 93 ASP A N 1
ATOM 735 C CA . ASP A 1 93 ? 5.667 4.635 -6.920 1.00 84.38 93 ASP A CA 1
ATOM 736 C C . ASP A 1 93 ? 5.419 5.712 -7.982 1.00 84.38 93 ASP A C 1
ATOM 738 O O . ASP A 1 93 ? 4.513 5.613 -8.812 1.00 84.38 93 ASP A O 1
ATOM 742 N N . GLU A 1 94 ? 6.266 6.739 -7.959 1.00 77.06 94 GLU A N 1
ATOM 743 C CA . GLU A 1 94 ? 6.346 7.757 -9.008 1.00 77.06 94 GLU A CA 1
ATOM 744 C C . GLU A 1 94 ? 6.838 7.143 -10.333 1.00 77.06 94 GLU A C 1
ATOM 746 O O . GLU A 1 94 ? 7.528 6.118 -10.327 1.00 77.06 94 GLU A O 1
ATOM 751 N N . GLU A 1 95 ? 6.459 7.732 -11.476 1.00 56.50 95 GLU A N 1
ATOM 752 C CA . GLU A 1 95 ? 6.922 7.299 -12.808 1.00 56.50 95 GLU A CA 1
ATOM 753 C C . GLU A 1 95 ? 8.387 7.640 -13.069 1.00 56.50 95 GLU A C 1
ATOM 755 O O . GLU A 1 95 ? 8.775 8.816 -12.905 1.00 56.50 95 GLU A O 1
#

pLDDT: mean 95.0, std 5.66, range [56.5, 98.69]

Foldseek 3Di:
DVPPDDVVVVVLVVVLVVLLVVLLPDPDDDLVSLLVNVQNPDQLPSSCVSNVHHSVVSVVVCVVSVQDWDKDDDAVPVPPDDDPDRDIDTHSDDD